Protein AF-A0A0S8ADX5-F1 (afdb_monomer_lite)

Sequence (125 aa):
MKTYSQLIEECLDTVEEVFPWDLEEELQSDNKPLLLDIREPEEFNAMRLKDSMNVPRGVLEQSCEWDFEETIPDLVQARDKPIVVICRSGNRSVLAAYNNNQEIDIDDADEYFASKVKPEQMRPK

Foldseek 3Di:
DDDLVRVLVVLVVPFDDDDPVNLVVLCPDPQRAAEEEQDDPVVVVVDDDPNHDYDHPVCLVVCLDPPHPNPDPCNVPCPVGHHDYDYDPPSSSSVVRRDPPDPDPPVCCCVVPDPCQDPVNDDDD

pLDDT: mean 83.63, std 16.15, range [43.06, 98.19]

Radius of gyration: 17.13 Å; chains: 1; bounding box: 39×43×38 Å

Secondary structure (DSSP, 8-state):
---HHHHHHHHHTTS----HHHHHHHTTSTTPPEEEE-S-HHHHHHS--TTPEE--GGGHHHHTSTTSTT--HHHHTGGGS-EEEE-SSSHHHHHHH----PPPPHHHHHHHHS----GGGSPP-

Structure (mmCIF, N/CA/C/O backbone):
data_AF-A0A0S8ADX5-F1
#
_entry.id   AF-A0A0S8ADX5-F1
#
loop_
_atom_site.group_PDB
_atom_site.id
_atom_site.type_symbol
_atom_site.label_atom_id
_atom_site.label_alt_id
_atom_site.label_comp_id
_atom_site.label_asym_id
_atom_site.label_entity_id
_atom_site.label_seq_id
_atom_site.pdbx_PDB_ins_code
_atom_site.Cartn_x
_atom_site.Cartn_y
_atom_site.Cartn_z
_atom_site.occupancy
_atom_site.B_iso_or_equiv
_atom_site.auth_seq_id
_atom_site.auth_comp_id
_atom_site.auth_asym_id
_atom_site.auth_atom_id
_atom_site.pdbx_PDB_model_num
ATOM 1 N N . MET A 1 1 ? 6.859 24.939 3.676 1.00 72.94 1 MET A N 1
ATOM 2 C CA . MET A 1 1 ? 7.022 23.540 3.231 1.00 72.94 1 MET A CA 1
ATOM 3 C C . MET A 1 1 ? 6.649 22.649 4.401 1.00 72.94 1 MET A C 1
ATOM 5 O O . MET A 1 1 ? 7.217 22.840 5.472 1.00 72.94 1 MET A O 1
ATOM 9 N N . LYS A 1 2 ? 5.649 21.778 4.233 1.00 78.19 2 LYS A N 1
ATOM 10 C CA . LYS A 1 2 ? 5.228 20.832 5.275 1.00 78.19 2 LYS A CA 1
ATOM 11 C C . LYS A 1 2 ? 6.299 19.756 5.456 1.00 78.19 2 LYS A C 1
ATOM 13 O O . LYS A 1 2 ? 7.022 19.438 4.511 1.00 78.19 2 LYS A O 1
ATOM 18 N N . THR A 1 3 ? 6.430 19.222 6.663 1.00 88.88 3 THR A N 1
ATOM 19 C CA . THR A 1 3 ? 7.285 18.056 6.907 1.00 88.88 3 THR A CA 1
ATOM 20 C C . THR A 1 3 ? 6.582 16.779 6.455 1.00 88.88 3 THR A C 1
ATOM 22 O O . THR A 1 3 ? 5.362 16.744 6.317 1.00 88.88 3 THR A O 1
ATOM 25 N N . TYR A 1 4 ? 7.347 15.703 6.261 1.00 83.88 4 TYR A N 1
ATOM 26 C CA . TYR A 1 4 ? 6.779 14.390 5.949 1.00 83.88 4 TYR A CA 1
ATOM 27 C C . TYR A 1 4 ? 5.734 13.955 6.987 1.00 83.88 4 TYR A C 1
ATOM 29 O O . TYR A 1 4 ? 4.652 13.526 6.615 1.00 83.88 4 TYR A O 1
ATOM 37 N N . SER A 1 5 ? 6.020 14.134 8.281 1.00 87.69 5 SER A N 1
ATOM 38 C CA . SER A 1 5 ? 5.082 13.780 9.352 1.00 87.69 5 SER A CA 1
ATOM 39 C C . SER A 1 5 ? 3.787 14.589 9.294 1.00 87.69 5 SER A C 1
ATOM 41 O O . SER A 1 5 ? 2.722 14.018 9.474 1.00 87.69 5 SER A O 1
ATOM 43 N N . GLN A 1 6 ? 3.871 15.885 8.977 1.00 86.19 6 GLN A N 1
ATOM 44 C CA . GLN A 1 6 ? 2.685 16.734 8.820 1.00 86.19 6 GLN A CA 1
ATOM 45 C C . GLN A 1 6 ? 1.813 16.286 7.642 1.00 86.19 6 GLN A C 1
ATOM 47 O O . GLN A 1 6 ? 0.596 16.322 7.746 1.00 86.19 6 GLN A O 1
ATOM 52 N N . LEU A 1 7 ? 2.421 15.825 6.541 1.00 85.44 7 LEU A N 1
ATOM 53 C CA . LEU A 1 7 ? 1.666 15.264 5.416 1.00 85.44 7 LEU A CA 1
ATOM 54 C C . LEU A 1 7 ? 0.934 13.977 5.810 1.00 85.44 7 LEU A C 1
ATOM 56 O O . LEU A 1 7 ? -0.207 13.793 5.407 1.00 85.44 7 LEU A O 1
ATOM 60 N N . ILE A 1 8 ? 1.562 13.103 6.607 1.00 87.25 8 ILE A N 1
ATOM 61 C CA . ILE A 1 8 ? 0.892 11.899 7.122 1.00 87.25 8 ILE A CA 1
ATOM 62 C C . ILE A 1 8 ? -0.294 12.281 8.005 1.00 87.25 8 ILE A C 1
ATOM 64 O O . ILE A 1 8 ? -1.388 11.782 7.774 1.00 87.25 8 ILE A O 1
ATOM 68 N N . GLU A 1 9 ? -0.081 13.168 8.981 1.00 88.06 9 GLU A N 1
ATOM 69 C CA . GLU A 1 9 ? -1.117 13.592 9.933 1.00 88.06 9 GLU A CA 1
ATOM 70 C C . GLU A 1 9 ? -2.363 14.142 9.230 1.00 88.06 9 GLU A C 1
ATOM 72 O O . GLU A 1 9 ? -3.473 13.813 9.626 1.00 88.06 9 GLU A O 1
ATOM 77 N N . GLU A 1 10 ? -2.193 14.902 8.147 1.00 85.88 10 GLU A N 1
ATOM 78 C CA . GLU A 1 10 ? -3.312 15.428 7.352 1.00 85.88 10 GLU A CA 1
ATOM 79 C C . GLU A 1 10 ? -4.104 14.344 6.608 1.00 85.88 10 GLU A C 1
ATOM 81 O O . GLU A 1 10 ? -5.291 14.519 6.345 1.00 85.88 10 GLU A O 1
ATOM 86 N N . CYS A 1 11 ? -3.460 13.229 6.264 1.00 86.25 11 CYS A N 1
ATOM 87 C CA . CYS A 1 11 ? -4.093 12.144 5.518 1.00 86.25 11 CYS A CA 1
ATOM 88 C C . CYS A 1 11 ? -4.829 11.154 6.432 1.00 86.25 11 CYS A C 1
ATOM 90 O O . CYS A 1 11 ? -5.770 10.503 5.974 1.00 86.25 11 CYS A O 1
ATOM 92 N N . LEU A 1 12 ? -4.419 11.028 7.702 1.00 85.69 12 LEU A N 1
ATOM 93 C CA . LEU A 1 12 ? -4.959 10.033 8.641 1.00 85.69 12 LEU A CA 1
ATOM 94 C C . LEU A 1 12 ? -6.479 10.142 8.812 1.00 85.69 12 LEU A C 1
ATOM 96 O O . LEU A 1 12 ? -7.153 9.122 8.858 1.00 85.69 12 LEU A O 1
ATOM 100 N N . ASP A 1 13 ? -7.035 11.356 8.812 1.00 83.56 13 ASP A N 1
ATOM 101 C CA . ASP A 1 13 ? -8.482 11.570 8.981 1.00 83.56 13 ASP A CA 1
ATOM 102 C C . ASP A 1 13 ? -9.321 11.130 7.762 1.00 83.56 13 ASP A C 1
ATOM 104 O O . ASP A 1 13 ? -10.550 11.097 7.824 1.00 83.56 13 ASP A O 1
ATOM 108 N N . THR A 1 14 ? -8.676 10.820 6.635 1.00 84.06 14 THR A N 1
ATOM 109 C CA . THR A 1 14 ? -9.344 10.513 5.356 1.00 84.06 14 THR A CA 1
ATOM 110 C C . THR A 1 14 ? -9.136 9.081 4.878 1.00 84.06 14 THR A C 1
ATOM 112 O O . THR A 1 14 ? -9.816 8.643 3.950 1.00 84.06 14 THR A O 1
ATOM 115 N N . VAL A 1 15 ? -8.196 8.359 5.486 1.00 87.88 15 VAL A N 1
ATOM 116 C CA . VAL A 1 15 ? -7.867 6.980 5.133 1.00 87.88 15 VAL A CA 1
ATOM 117 C C . VAL A 1 15 ? -8.456 6.062 6.193 1.00 87.88 15 VAL A C 1
ATOM 119 O O . VAL A 1 15 ? -8.239 6.257 7.384 1.00 87.88 15 VAL A O 1
ATOM 122 N N . GLU A 1 16 ? -9.191 5.043 5.760 1.00 90.38 16 GLU A N 1
ATOM 123 C CA . GLU A 1 16 ? -9.676 4.001 6.660 1.00 90.38 16 GLU A CA 1
ATOM 124 C C . GLU A 1 16 ? -8.512 3.089 7.075 1.00 90.38 16 GLU A C 1
ATOM 126 O O . GLU A 1 16 ? -7.861 2.460 6.236 1.00 90.38 16 GLU A O 1
ATOM 131 N N . GLU A 1 17 ? -8.225 3.042 8.376 1.00 91.06 17 GLU A N 1
ATOM 132 C CA . GLU A 1 17 ? -7.227 2.139 8.943 1.00 91.06 17 GLU A CA 1
ATOM 133 C C . GLU A 1 17 ? -7.880 0.827 9.380 1.00 91.06 17 GLU A C 1
ATOM 135 O O . GLU A 1 17 ? -8.840 0.823 10.150 1.00 91.06 17 GLU A O 1
ATOM 140 N N . VAL A 1 18 ? -7.310 -0.293 8.935 1.00 90.88 18 VAL A N 1
ATOM 141 C CA . VAL A 1 18 ? -7.725 -1.635 9.355 1.00 90.88 18 VAL A CA 1
ATOM 142 C C . VAL A 1 18 ? -6.716 -2.204 10.348 1.00 90.88 18 VAL A C 1
ATOM 144 O O . VAL A 1 18 ? -5.504 -2.215 10.101 1.00 90.88 18 VAL A O 1
ATOM 147 N N . PHE A 1 19 ? -7.201 -2.692 11.488 1.00 90.12 19 PHE A N 1
ATOM 148 C CA . PHE A 1 19 ? -6.342 -3.378 12.446 1.00 90.12 19 PHE A CA 1
ATOM 149 C C . PHE A 1 19 ? -6.113 -4.842 12.042 1.00 90.12 19 PHE A C 1
ATOM 151 O O . PHE A 1 19 ? -6.947 -5.442 11.367 1.00 90.12 19 PHE A O 1
ATOM 158 N N . PRO A 1 20 ? -5.011 -5.478 12.486 1.00 87.50 20 PRO A N 1
ATOM 159 C CA . PRO A 1 20 ? -4.702 -6.853 12.095 1.00 87.50 20 PRO A CA 1
ATOM 160 C C . PRO A 1 20 ? -5.781 -7.891 12.436 1.00 87.50 20 PRO A C 1
ATOM 162 O O . PRO A 1 20 ? -5.924 -8.860 11.699 1.00 87.50 20 PRO A O 1
ATOM 165 N N . TRP A 1 21 ? -6.511 -7.713 13.543 1.00 89.69 21 TRP A N 1
ATOM 166 C CA . TRP A 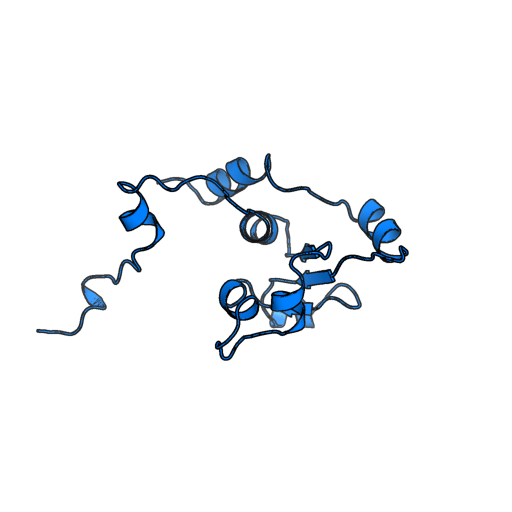1 21 ? -7.587 -8.629 13.943 1.00 89.69 21 TRP A CA 1
ATOM 167 C C . TRP A 1 21 ? -8.833 -8.469 13.064 1.00 89.69 21 TRP A C 1
ATOM 169 O O . TRP A 1 21 ? -9.428 -9.471 12.688 1.00 89.69 21 TRP A O 1
ATOM 179 N N . ASP A 1 22 ? -9.173 -7.241 12.665 1.00 91.06 22 ASP A N 1
ATOM 180 C CA . ASP A 1 22 ? -10.289 -6.976 11.748 1.00 91.06 22 ASP A CA 1
ATOM 181 C C . ASP A 1 22 ? -9.959 -7.515 10.344 1.00 91.06 22 ASP A C 1
ATOM 183 O O . ASP A 1 22 ? -10.767 -8.199 9.714 1.00 91.06 22 ASP A O 1
ATOM 187 N N . LEU A 1 23 ? -8.710 -7.327 9.898 1.00 92.69 23 LEU A N 1
ATOM 188 C CA . LEU A 1 23 ? -8.228 -7.864 8.625 1.00 92.69 23 LEU A CA 1
ATOM 189 C C . LEU A 1 23 ? -8.294 -9.399 8.571 1.00 92.69 23 LEU A C 1
ATOM 191 O O . LEU A 1 23 ? -8.575 -9.969 7.518 1.00 92.69 23 LEU A O 1
ATOM 195 N N . GLU A 1 24 ? -8.020 -10.088 9.683 1.00 92.56 24 GLU A N 1
ATOM 196 C CA . GLU A 1 24 ? -8.116 -11.551 9.743 1.00 92.56 24 GLU A CA 1
ATOM 197 C C . GLU A 1 24 ? -9.541 -12.035 9.441 1.00 92.56 24 GLU A C 1
ATOM 199 O O . GLU A 1 24 ? -9.706 -12.997 8.685 1.00 92.56 24 GLU A O 1
ATOM 204 N N . GLU A 1 25 ? -10.558 -11.347 9.966 1.00 91.12 25 GLU A N 1
ATOM 205 C CA . GLU A 1 25 ? -11.969 -11.645 9.704 1.00 91.12 25 GLU A CA 1
ATOM 206 C C . GLU A 1 25 ? -12.352 -11.339 8.247 1.00 91.12 25 GLU A C 1
ATOM 208 O O . GLU A 1 25 ? -12.953 -12.181 7.573 1.00 91.12 25 GLU A O 1
ATOM 213 N N . GLU A 1 26 ? -11.941 -10.181 7.719 1.00 92.25 26 GLU A N 1
ATOM 21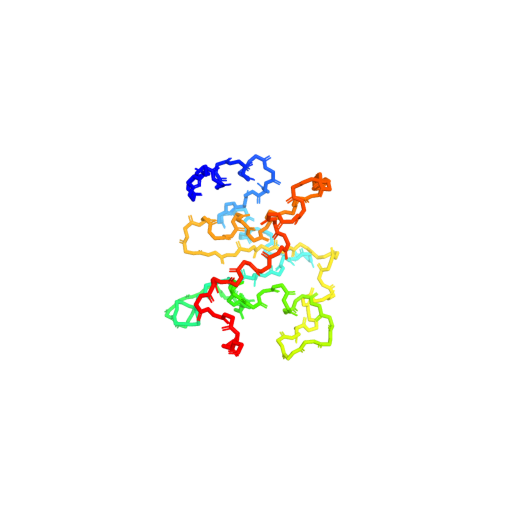4 C CA . GLU A 1 26 ? -12.199 -9.785 6.327 1.00 92.25 26 GLU A CA 1
ATOM 215 C C . GLU A 1 26 ? -11.621 -10.778 5.313 1.00 92.25 26 GLU A C 1
ATOM 217 O O . GLU A 1 26 ? -12.253 -11.084 4.295 1.00 92.25 26 GLU A O 1
ATOM 222 N N . LEU A 1 27 ? -10.441 -11.332 5.603 1.00 93.38 27 LEU A N 1
ATOM 223 C CA . LEU A 1 27 ? -9.775 -12.320 4.756 1.00 93.38 27 LEU A CA 1
ATOM 224 C C . LEU A 1 27 ? -10.521 -13.661 4.668 1.00 93.38 27 LEU A C 1
ATOM 226 O O . LEU A 1 27 ? -10.257 -14.430 3.740 1.00 93.38 27 LEU A O 1
ATOM 230 N N . GLN A 1 28 ? -11.451 -13.941 5.588 1.00 91.62 28 GLN A N 1
ATOM 231 C CA . GLN A 1 28 ? -12.331 -15.116 5.531 1.00 91.62 28 GLN A CA 1
ATOM 232 C C . GLN A 1 28 ? -13.635 -14.862 4.759 1.00 91.62 28 GLN A C 1
ATOM 234 O O . GLN A 1 28 ? -14.411 -15.796 4.555 1.00 91.62 28 GLN A O 1
ATOM 239 N N . SER A 1 29 ? -13.902 -13.623 4.340 1.00 90.25 29 SER A N 1
ATOM 240 C CA . SER A 1 29 ? -15.136 -13.266 3.641 1.00 90.25 29 SER A CA 1
ATOM 241 C C . SER A 1 29 ? -15.098 -13.615 2.145 1.00 90.25 29 SER A C 1
ATOM 243 O O . SER A 1 29 ? -14.036 -13.682 1.520 1.00 90.25 29 SER A O 1
ATOM 245 N N . ASP A 1 30 ? -16.279 -13.777 1.537 1.00 88.06 30 ASP A N 1
ATOM 246 C CA . ASP A 1 30 ? -16.412 -13.961 0.082 1.00 88.06 30 ASP A CA 1
ATOM 247 C C . ASP A 1 30 ? -15.899 -12.744 -0.712 1.00 88.06 30 ASP A C 1
ATOM 249 O O . ASP A 1 30 ? -15.494 -12.879 -1.867 1.00 88.06 30 ASP A O 1
ATOM 253 N N . ASN A 1 31 ? -15.881 -11.562 -0.085 1.00 88.25 31 ASN A N 1
ATOM 254 C CA . ASN A 1 31 ? -15.382 -10.312 -0.655 1.00 88.25 31 ASN A CA 1
ATOM 255 C C . ASN A 1 31 ? -14.047 -9.890 -0.020 1.00 88.25 31 ASN A C 1
ATOM 257 O O . ASN A 1 31 ? -13.857 -8.724 0.325 1.00 88.25 31 ASN A O 1
ATOM 261 N N . LYS A 1 32 ? -13.135 -10.851 0.176 1.00 92.06 32 LYS A N 1
ATOM 262 C CA . LYS A 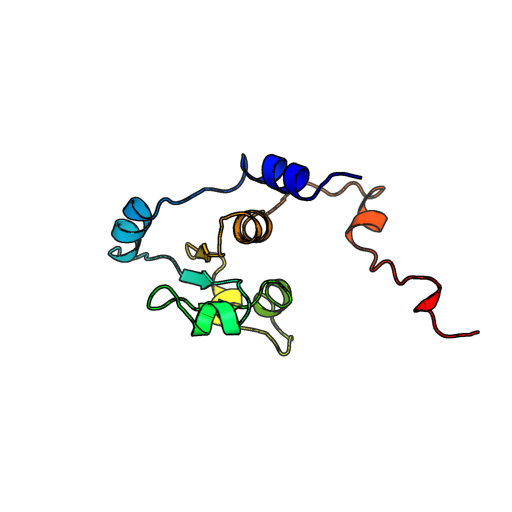1 32 ? -11.821 -10.588 0.774 1.00 92.06 32 LYS A CA 1
ATOM 263 C C . LYS A 1 32 ? -11.048 -9.487 0.024 1.00 92.06 32 LYS A C 1
ATOM 265 O O . LYS A 1 32 ? -11.067 -9.467 -1.214 1.00 92.06 32 LYS A O 1
ATOM 270 N N . PRO A 1 33 ? -10.315 -8.619 0.740 1.00 94.44 33 PRO A N 1
ATOM 271 C CA . PRO A 1 33 ? -9.545 -7.555 0.117 1.00 94.44 33 PRO A 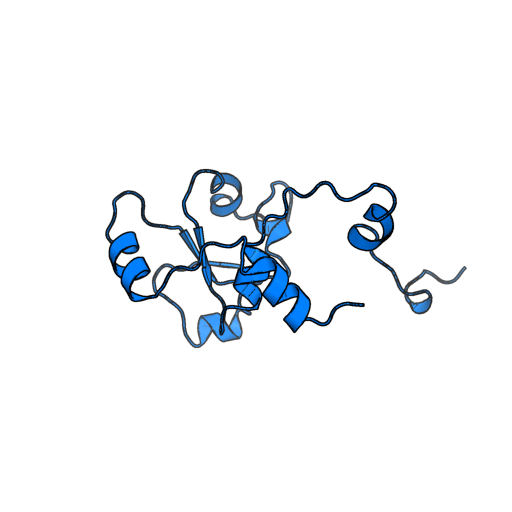CA 1
ATOM 272 C C . PRO A 1 33 ? -8.354 -8.076 -0.686 1.00 94.44 33 PRO A C 1
ATOM 274 O O . PRO A 1 33 ? -7.746 -9.103 -0.368 1.00 94.44 33 PRO A O 1
ATOM 277 N N . LEU A 1 34 ? -7.971 -7.315 -1.710 1.00 94.50 34 LEU A N 1
ATOM 278 C CA . LEU A 1 34 ? -6.656 -7.440 -2.325 1.00 94.50 34 LEU A CA 1
ATOM 279 C C . LEU A 1 34 ? -5.616 -6.871 -1.355 1.00 94.50 34 LEU A C 1
ATOM 281 O O . LEU A 1 34 ? -5.691 -5.711 -0.957 1.00 94.50 34 LEU A O 1
ATOM 285 N N . LEU A 1 35 ? -4.632 -7.688 -0.985 1.00 96.62 35 LEU A N 1
ATOM 286 C CA . LEU A 1 35 ? -3.530 -7.266 -0.127 1.00 96.62 35 LEU A CA 1
ATOM 287 C C . LEU A 1 35 ? -2.388 -6.716 -0.985 1.00 96.62 35 LEU A C 1
ATOM 289 O O . LEU A 1 35 ? -1.738 -7.475 -1.708 1.00 96.62 35 LEU A O 1
ATOM 293 N N . LEU A 1 36 ? -2.126 -5.416 -0.887 1.00 97.00 36 LEU A N 1
ATOM 294 C CA . LEU A 1 36 ? -1.121 -4.721 -1.686 1.00 97.00 36 LEU A CA 1
ATOM 295 C C . LEU A 1 36 ? 0.043 -4.252 -0.815 1.00 97.00 36 LEU A C 1
ATOM 297 O O . LEU A 1 36 ? -0.086 -3.307 -0.047 1.00 97.00 36 LEU A O 1
ATOM 301 N N . ASP A 1 37 ? 1.201 -4.888 -0.938 1.00 97.94 37 ASP A N 1
ATOM 302 C CA . ASP A 1 37 ? 2.411 -4.512 -0.213 1.00 97.94 37 ASP A CA 1
ATOM 303 C C . ASP A 1 37 ? 3.276 -3.567 -1.050 1.00 97.94 37 ASP A C 1
ATOM 305 O O . ASP A 1 37 ? 3.853 -3.964 -2.065 1.00 97.94 37 ASP A O 1
ATOM 309 N N . ILE A 1 38 ? 3.388 -2.316 -0.602 1.00 97.56 38 ILE A N 1
ATOM 310 C CA . ILE A 1 38 ? 4.071 -1.243 -1.340 1.00 97.56 38 ILE A CA 1
ATOM 311 C C . ILE A 1 38 ? 5.524 -1.024 -0.914 1.00 97.56 38 ILE A C 1
ATOM 313 O O . ILE A 1 38 ? 6.131 0.009 -1.221 1.00 97.56 38 ILE A O 1
ATOM 317 N N . ARG A 1 39 ? 6.074 -1.955 -0.132 1.00 97.94 39 ARG A N 1
ATOM 318 C CA . ARG A 1 39 ? 7.474 -1.918 0.289 1.00 97.94 39 ARG A CA 1
ATOM 319 C C . ARG A 1 39 ? 8.406 -2.308 -0.853 1.00 97.94 39 ARG A C 1
ATOM 321 O O . ARG A 1 39 ? 7.980 -2.855 -1.869 1.00 97.94 39 ARG A O 1
ATOM 328 N N . GLU A 1 40 ? 9.694 -2.057 -0.645 1.00 97.44 40 GLU A N 1
ATOM 329 C CA . GLU A 1 40 ? 10.723 -2.507 -1.578 1.00 97.44 40 GLU A CA 1
ATOM 330 C C . GLU A 1 40 ? 10.770 -4.046 -1.648 1.00 97.44 40 GLU A C 1
ATOM 332 O O . GLU A 1 40 ? 10.487 -4.713 -0.638 1.00 97.44 40 GLU A O 1
ATOM 337 N N . PRO A 1 41 ? 11.159 -4.632 -2.796 1.00 97.31 41 PRO A N 1
ATOM 338 C CA . PRO A 1 41 ? 11.171 -6.081 -2.984 1.00 97.31 41 PRO A CA 1
ATOM 339 C C . PRO A 1 41 ? 11.986 -6.833 -1.928 1.00 97.31 41 PRO A C 1
ATOM 341 O O . PRO A 1 41 ? 11.619 -7.935 -1.520 1.00 97.31 41 PRO A O 1
ATOM 344 N N . GLU A 1 42 ? 13.076 -6.252 -1.430 1.00 97.75 42 GLU A N 1
ATOM 345 C CA . GLU A 1 42 ? 13.901 -6.847 -0.378 1.00 97.75 42 GLU A CA 1
ATOM 346 C C . GLU A 1 42 ? 13.145 -6.944 0.955 1.00 97.75 42 GLU A C 1
ATOM 348 O O . GLU A 1 42 ? 13.219 -7.973 1.631 1.00 97.75 42 GLU A O 1
ATOM 353 N N . GLU A 1 43 ? 12.376 -5.910 1.323 1.00 97.69 43 GLU A N 1
ATOM 354 C CA . GLU A 1 43 ? 11.539 -5.918 2.531 1.00 97.69 43 GLU A CA 1
ATOM 355 C C . GLU A 1 43 ? 10.440 -6.989 2.427 1.00 97.69 43 GLU A C 1
ATOM 357 O O . GLU A 1 43 ? 10.147 -7.677 3.410 1.00 97.69 43 GLU A O 1
ATOM 362 N N . PHE A 1 44 ? 9.843 -7.134 1.240 1.00 97.94 44 PHE A N 1
ATOM 363 C CA . PHE A 1 44 ? 8.786 -8.104 0.950 1.00 97.94 44 PHE A CA 1
ATOM 364 C C . PHE A 1 44 ? 9.292 -9.552 0.906 1.00 97.94 44 PHE A C 1
ATOM 366 O O . PHE A 1 44 ? 8.614 -10.482 1.352 1.00 97.94 44 PHE A O 1
ATOM 373 N N . ASN A 1 45 ? 10.495 -9.763 0.371 1.00 97.31 45 ASN A N 1
ATOM 374 C CA . ASN A 1 45 ? 11.124 -11.079 0.301 1.00 97.31 45 ASN A CA 1
ATOM 375 C C . ASN A 1 45 ? 11.647 -11.553 1.658 1.00 97.31 45 ASN A C 1
ATOM 377 O O . ASN A 1 45 ? 11.666 -12.757 1.908 1.00 97.31 45 ASN A O 1
ATOM 381 N N . ALA A 1 46 ? 12.033 -10.631 2.544 1.00 97.56 46 ALA A N 1
ATOM 382 C CA . ALA A 1 46 ? 12.411 -10.966 3.913 1.00 97.56 46 ALA A CA 1
ATOM 383 C C . ALA A 1 46 ? 11.215 -11.484 4.729 1.00 97.56 46 ALA A C 1
ATOM 385 O O . ALA A 1 46 ? 11.343 -12.464 5.462 1.00 97.56 46 ALA A O 1
ATOM 386 N N . MET A 1 47 ? 10.056 -10.828 4.608 1.00 95.88 47 MET A N 1
ATOM 387 C CA . MET A 1 47 ? 8.802 -11.249 5.235 1.00 95.88 47 MET A CA 1
ATOM 388 C C . MET A 1 47 ? 7.605 -10.532 4.611 1.00 95.88 47 MET A C 1
ATOM 390 O O . MET A 1 47 ? 7.684 -9.350 4.270 1.00 95.88 47 MET A O 1
ATOM 394 N N . ARG A 1 48 ? 6.465 -11.220 4.534 1.00 96.31 48 ARG A N 1
ATOM 395 C CA . ARG A 1 48 ? 5.219 -10.681 3.979 1.00 96.31 48 ARG A CA 1
ATOM 396 C C . ARG A 1 48 ? 3.996 -11.395 4.529 1.00 96.31 48 ARG A C 1
ATOM 398 O O . ARG A 1 48 ? 4.104 -12.518 5.024 1.00 96.31 48 ARG A O 1
ATOM 405 N N . LEU A 1 49 ? 2.842 -10.752 4.384 1.00 94.50 49 LEU A N 1
ATOM 406 C CA . LEU A 1 49 ? 1.564 -11.433 4.528 1.00 94.50 49 LEU A CA 1
ATOM 407 C C . LEU A 1 49 ? 1.397 -12.456 3.403 1.00 94.50 49 LEU A C 1
ATOM 409 O O . LEU A 1 49 ? 1.892 -12.288 2.287 1.00 94.50 49 LEU A O 1
ATOM 413 N N . LYS A 1 50 ? 0.744 -13.569 3.724 1.00 93.94 50 LYS A N 1
ATOM 414 C CA . LYS A 1 50 ? 0.440 -14.590 2.729 1.00 93.94 50 LYS A CA 1
ATOM 415 C C . LYS A 1 50 ? -0.551 -14.009 1.715 1.00 93.94 50 LYS A C 1
ATOM 417 O O . LYS A 1 50 ? -1.427 -13.242 2.092 1.00 93.94 50 LYS A O 1
ATOM 422 N N . ASP A 1 51 ? -0.393 -14.387 0.450 1.00 94.00 51 ASP A N 1
ATOM 423 C CA . ASP A 1 51 ? -1.269 -13.985 -0.657 1.00 94.00 51 ASP A CA 1
ATOM 424 C C . ASP A 1 51 ? -1.275 -12.470 -0.960 1.00 94.00 51 ASP A C 1
ATOM 426 O O . ASP A 1 51 ? -2.078 -12.018 -1.774 1.00 94.00 51 ASP A O 1
ATOM 430 N N . SER A 1 52 ? -0.352 -11.689 -0.374 1.00 96.81 52 SER A N 1
ATOM 431 C CA . SER A 1 52 ? -0.153 -10.291 -0.761 1.00 96.81 52 SER A CA 1
ATOM 432 C C . SER A 1 52 ? 0.671 -10.148 -2.037 1.00 96.81 52 SER A C 1
ATOM 434 O O . SER A 1 52 ? 1.567 -10.944 -2.331 1.00 96.81 52 SER A O 1
ATOM 436 N N . MET A 1 53 ? 0.351 -9.108 -2.802 1.00 97.12 53 MET A N 1
ATOM 437 C CA . MET A 1 53 ? 1.032 -8.710 -4.028 1.00 97.12 53 MET A CA 1
ATOM 438 C C . MET A 1 53 ? 2.027 -7.597 -3.711 1.00 97.12 53 MET A C 1
ATOM 440 O O . MET A 1 53 ? 1.663 -6.638 -3.038 1.00 97.12 53 MET A O 1
ATOM 444 N N . ASN A 1 54 ? 3.267 -7.697 -4.193 1.00 98.19 54 ASN A N 1
ATOM 445 C CA . ASN A 1 54 ? 4.241 -6.620 -4.027 1.00 98.19 54 ASN A CA 1
ATOM 446 C C . ASN A 1 54 ? 4.236 -5.684 -5.229 1.00 98.19 54 ASN A C 1
ATOM 448 O O . ASN A 1 54 ? 4.515 -6.124 -6.341 1.00 98.19 54 ASN A O 1
ATOM 452 N N . VAL A 1 55 ? 3.971 -4.404 -4.976 1.00 97.56 55 VAL A N 1
ATOM 453 C CA . VAL A 1 55 ? 4.073 -3.325 -5.963 1.00 97.56 55 VAL A CA 1
ATOM 454 C C . VAL A 1 55 ? 4.722 -2.129 -5.279 1.00 97.56 55 VAL A C 1
ATOM 456 O O . VAL A 1 55 ? 4.026 -1.383 -4.589 1.00 97.56 55 VAL A O 1
ATOM 459 N N . PRO A 1 56 ? 6.049 -1.953 -5.401 1.00 97.06 56 PRO A N 1
ATOM 460 C CA . PRO A 1 56 ? 6.761 -0.884 -4.713 1.00 97.06 56 PRO A CA 1
ATOM 461 C C . PRO A 1 56 ? 6.129 0.481 -4.983 1.00 97.06 56 PRO A C 1
ATOM 463 O O . PRO A 1 56 ? 5.746 0.786 -6.113 1.00 97.06 56 PRO A O 1
ATOM 466 N N . ARG A 1 57 ? 6.056 1.334 -3.954 1.00 93.56 57 ARG A N 1
ATOM 467 C CA . ARG A 1 57 ? 5.403 2.652 -4.051 1.00 93.56 57 ARG A CA 1
ATOM 468 C C . ARG A 1 57 ? 5.871 3.476 -5.255 1.00 93.56 57 ARG A C 1
ATOM 470 O O . ARG A 1 57 ? 5.061 4.186 -5.824 1.00 93.56 57 ARG A O 1
ATOM 477 N N . GLY A 1 58 ? 7.144 3.384 -5.646 1.00 92.06 58 GLY A N 1
ATOM 478 C CA . GLY A 1 58 ? 7.695 4.159 -6.763 1.00 92.06 58 GLY A CA 1
ATOM 479 C C . GLY A 1 58 ? 7.118 3.835 -8.148 1.00 92.06 58 GLY A C 1
ATOM 480 O O . GLY A 1 58 ? 7.294 4.642 -9.054 1.00 92.06 58 GLY A O 1
ATOM 481 N N . VAL A 1 59 ? 6.452 2.687 -8.313 1.00 94.06 59 VAL A N 1
ATOM 482 C CA . VAL A 1 59 ? 5.827 2.247 -9.578 1.00 94.06 59 VAL A CA 1
ATOM 483 C C . VAL A 1 59 ? 4.319 2.015 -9.444 1.00 94.06 59 VAL A C 1
ATOM 485 O O . VAL A 1 59 ? 3.671 1.542 -10.379 1.00 94.06 59 VAL A O 1
ATOM 488 N N . LEU A 1 60 ? 3.746 2.320 -8.277 1.00 93.38 60 LEU A N 1
ATOM 489 C CA . LEU A 1 60 ? 2.369 1.972 -7.944 1.00 93.38 60 LEU A CA 1
ATOM 490 C C . LEU A 1 60 ? 1.365 2.630 -8.896 1.00 93.38 60 LEU A C 1
ATOM 492 O O . LEU A 1 60 ? 0.468 1.959 -9.393 1.00 93.38 60 LEU A O 1
ATOM 496 N N . GLU A 1 61 ? 1.531 3.919 -9.183 1.00 90.62 61 GLU A N 1
ATOM 497 C CA . GLU A 1 61 ? 0.614 4.678 -10.034 1.00 90.62 61 GLU A CA 1
ATOM 498 C C . GLU A 1 61 ? 0.581 4.122 -11.465 1.00 90.62 61 GLU A C 1
ATOM 500 O O . GLU A 1 61 ? -0.493 3.953 -12.034 1.00 90.62 61 GLU A O 1
ATOM 505 N N . GLN A 1 62 ? 1.746 3.767 -12.016 1.00 92.25 62 GLN A N 1
ATOM 506 C CA . GLN A 1 62 ? 1.876 3.165 -13.350 1.00 92.25 62 GLN A CA 1
ATOM 507 C C . GLN A 1 62 ? 1.290 1.751 -13.391 1.00 92.25 62 GLN A C 1
ATOM 509 O O . GLN A 1 62 ? 0.653 1.361 -14.366 1.00 92.25 62 GLN A O 1
ATOM 514 N N . SER A 1 63 ? 1.442 0.998 -12.299 1.00 94.19 63 SER A N 1
ATOM 515 C CA . SER A 1 63 ? 0.902 -0.359 -12.181 1.00 94.19 63 SER A CA 1
ATOM 516 C C . SER A 1 63 ? -0.631 -0.403 -12.192 1.00 94.19 63 SER A C 1
ATOM 518 O O . SER A 1 63 ? -1.212 -1.441 -12.516 1.00 94.19 63 SER A O 1
ATOM 520 N N . CYS A 1 64 ? -1.286 0.711 -11.850 1.00 91.88 64 CYS A N 1
ATOM 521 C CA . CYS A 1 64 ? -2.741 0.860 -11.795 1.00 91.88 64 CYS A CA 1
ATOM 522 C C . CYS A 1 64 ? -3.373 1.397 -13.093 1.00 91.88 64 CYS A C 1
ATOM 524 O O . CYS A 1 64 ? -4.592 1.560 -13.129 1.00 91.88 64 CYS A O 1
ATOM 526 N N . GLU A 1 65 ? -2.593 1.652 -14.146 1.00 91.38 65 GLU A N 1
ATOM 527 C CA . GLU A 1 65 ? -3.071 2.189 -15.429 1.00 91.38 65 GLU A CA 1
ATOM 528 C C . GLU A 1 65 ? -2.685 1.269 -16.598 1.00 91.38 65 GLU A C 1
ATOM 530 O O . GLU A 1 65 ? -1.732 0.491 -16.502 1.00 91.38 65 GLU A O 1
ATOM 535 N N . TRP A 1 66 ? -3.435 1.325 -17.702 1.00 91.81 66 TRP A N 1
ATOM 536 C CA . TRP A 1 66 ? -3.079 0.625 -18.938 1.00 91.81 66 TRP A CA 1
ATOM 537 C C . TRP A 1 66 ? -1.922 1.321 -19.673 1.00 91.81 66 TRP A C 1
ATOM 539 O O . TRP A 1 66 ? -1.625 2.489 -19.447 1.00 91.81 66 TRP A O 1
ATOM 549 N N . ASP A 1 67 ? -1.286 0.594 -20.595 1.00 93.94 67 ASP A N 1
ATOM 550 C CA . ASP A 1 67 ? -0.236 1.102 -21.492 1.00 93.94 67 ASP A CA 1
ATOM 551 C C . ASP A 1 67 ? 1.107 1.495 -20.824 1.00 93.94 67 ASP A C 1
ATOM 553 O O . ASP A 1 67 ? 1.924 2.179 -21.445 1.00 93.94 67 ASP A O 1
ATOM 557 N N . PHE A 1 68 ? 1.388 1.003 -19.609 1.00 93.06 68 PHE A N 1
ATOM 558 C CA . PHE A 1 68 ? 2.699 1.093 -18.945 1.00 93.06 68 PHE A CA 1
ATOM 559 C C . PHE A 1 68 ? 3.421 -0.267 -18.920 1.00 93.06 68 PHE A C 1
ATOM 561 O O . PHE A 1 68 ? 2.800 -1.324 -19.035 1.00 93.06 68 PHE A O 1
ATOM 568 N N . GLU A 1 69 ? 4.751 -0.262 -18.773 1.00 95.31 69 GLU A N 1
ATOM 569 C CA . GLU A 1 69 ? 5.533 -1.506 -18.632 1.00 95.31 69 GLU A CA 1
ATOM 570 C C . GLU A 1 69 ? 5.200 -2.211 -17.307 1.00 95.31 69 GLU A C 1
ATOM 572 O O . GLU A 1 69 ? 5.149 -3.438 -17.227 1.00 95.31 69 GLU A O 1
ATOM 577 N N . GLU A 1 70 ? 4.898 -1.415 -16.288 1.00 95.50 70 GLU A N 1
ATOM 578 C CA . GLU A 1 70 ? 4.579 -1.825 -14.930 1.00 95.50 70 GLU A CA 1
ATOM 579 C C . GLU A 1 70 ? 3.106 -2.217 -14.751 1.00 95.50 70 GLU A C 1
ATOM 581 O O . GLU A 1 70 ? 2.733 -2.638 -13.660 1.00 95.50 70 GLU A O 1
ATOM 586 N N . THR A 1 71 ? 2.262 -2.095 -15.786 1.00 94.75 71 THR A N 1
ATOM 587 C CA . THR A 1 71 ? 0.819 -2.367 -15.708 1.00 94.75 71 THR A CA 1
ATOM 588 C C . THR A 1 71 ? 0.529 -3.743 -15.101 1.00 94.75 71 THR A C 1
ATOM 590 O O . THR A 1 71 ? 0.946 -4.782 -15.619 1.00 94.75 71 THR A O 1
ATOM 593 N N . ILE A 1 72 ? -0.293 -3.762 -14.048 1.00 95.50 72 ILE A N 1
ATOM 594 C CA . ILE A 1 72 ? -0.794 -4.987 -13.424 1.00 95.50 72 ILE A CA 1
ATOM 595 C C . ILE A 1 72 ? -2.306 -5.062 -13.654 1.00 95.50 72 ILE A C 1
ATOM 597 O O . ILE A 1 72 ? -3.059 -4.343 -12.994 1.00 95.50 72 ILE A O 1
ATOM 601 N N . PRO A 1 73 ? -2.793 -5.961 -14.534 1.00 94.50 73 PRO A N 1
ATOM 602 C CA . PRO A 1 73 ? -4.212 -6.047 -14.886 1.00 94.50 73 PRO A CA 1
ATOM 603 C C . PRO A 1 73 ? -5.156 -6.170 -13.689 1.00 94.50 73 PRO A C 1
ATOM 605 O O . PRO A 1 73 ? -6.268 -5.644 -13.731 1.00 94.50 73 PRO A O 1
ATOM 608 N N . ASP A 1 74 ? -4.724 -6.857 -12.631 1.00 92.75 74 ASP A N 1
ATOM 609 C CA . ASP A 1 74 ? -5.512 -7.016 -11.410 1.00 92.75 74 ASP A CA 1
ATOM 610 C C . ASP A 1 74 ? -5.726 -5.689 -10.679 1.00 92.75 74 ASP A C 1
ATOM 612 O O . ASP A 1 74 ? -6.817 -5.488 -10.152 1.00 92.75 74 ASP A O 1
ATOM 616 N N . LEU A 1 75 ? -4.734 -4.787 -10.685 1.00 92.81 75 LEU A N 1
ATOM 617 C CA . LEU A 1 75 ? -4.826 -3.460 -10.073 1.00 92.81 75 LEU A CA 1
ATOM 618 C C . LEU A 1 75 ? -5.651 -2.497 -10.922 1.00 92.81 75 LEU A C 1
ATOM 620 O O . LEU A 1 75 ? -6.518 -1.816 -10.380 1.00 92.81 75 LEU A O 1
ATOM 624 N N . VAL A 1 76 ? -5.468 -2.499 -12.247 1.00 91.81 76 VAL A N 1
ATOM 625 C CA . VAL A 1 76 ? -6.282 -1.658 -13.145 1.00 91.81 76 VAL A CA 1
ATOM 626 C C . VAL A 1 76 ? -7.778 -1.992 -13.018 1.00 91.81 76 VAL A C 1
ATOM 628 O O . VAL A 1 76 ? -8.642 -1.119 -13.079 1.00 91.81 76 VAL A O 1
ATOM 631 N N . GLN A 1 77 ? -8.100 -3.268 -12.786 1.00 90.25 77 GLN A N 1
ATOM 632 C CA . GLN A 1 77 ? -9.470 -3.762 -12.607 1.00 90.25 77 GLN A CA 1
ATOM 633 C C . GLN A 1 77 ? -9.940 -3.779 -11.139 1.00 90.25 77 GLN A C 1
ATOM 635 O O . GLN A 1 77 ? -11.041 -4.257 -10.859 1.00 90.25 77 GLN A O 1
ATOM 640 N N . ALA A 1 78 ? -9.140 -3.296 -10.183 1.00 88.00 78 ALA A N 1
ATOM 641 C CA . ALA A 1 78 ? -9.467 -3.354 -8.754 1.00 88.00 78 ALA A CA 1
ATOM 642 C C . ALA A 1 78 ? -10.329 -2.183 -8.255 1.00 88.00 78 ALA A C 1
ATOM 644 O O . ALA A 1 78 ? -10.574 -2.096 -7.057 1.00 88.00 78 ALA A O 1
ATOM 645 N N . ARG A 1 79 ? -10.820 -1.306 -9.142 1.00 78.88 79 ARG A N 1
ATOM 646 C CA . ARG A 1 79 ? -11.567 -0.088 -8.772 1.00 78.88 79 ARG A CA 1
ATOM 647 C C . ARG A 1 79 ? -12.775 -0.342 -7.859 1.00 78.88 79 ARG A C 1
ATOM 649 O O . ARG A 1 79 ? -13.060 0.492 -7.009 1.00 78.88 79 ARG A O 1
ATOM 656 N N . ASP A 1 80 ? -13.437 -1.488 -8.018 1.00 82.50 80 ASP A N 1
ATOM 657 C CA . ASP A 1 80 ? -14.610 -1.885 -7.226 1.00 82.50 80 ASP A CA 1
ATOM 658 C C . ASP A 1 80 ? -14.293 -2.970 -6.176 1.00 82.50 80 ASP A C 1
ATOM 660 O O . ASP A 1 80 ? -15.202 -3.589 -5.622 1.00 82.50 80 ASP A O 1
ATOM 664 N N . LYS A 1 81 ? -13.008 -3.250 -5.917 1.00 86.69 81 LYS A N 1
ATOM 665 C CA . LYS A 1 81 ? -12.571 -4.245 -4.930 1.00 86.69 81 LYS A CA 1
ATOM 666 C C . LYS A 1 81 ? -12.062 -3.548 -3.669 1.00 86.69 81 LYS A C 1
ATOM 668 O O . LYS A 1 81 ? -11.386 -2.527 -3.782 1.00 86.69 81 LYS A O 1
ATOM 673 N N . PRO A 1 82 ? -12.302 -4.113 -2.475 1.00 91.25 82 PRO A N 1
ATOM 674 C CA . PRO A 1 82 ? -11.598 -3.656 -1.288 1.00 91.25 82 PRO A CA 1
ATOM 675 C C . PRO A 1 82 ? -10.096 -3.935 -1.450 1.00 91.25 82 PRO A C 1
ATOM 677 O O . PRO A 1 82 ? -9.695 -5.026 -1.868 1.00 91.25 82 PRO A O 1
ATOM 680 N N . ILE A 1 83 ? -9.259 -2.941 -1.153 1.00 93.25 83 ILE A N 1
ATOM 681 C CA . ILE A 1 83 ? -7.797 -3.040 -1.221 1.00 93.25 83 ILE A CA 1
ATOM 682 C C . ILE A 1 83 ? -7.233 -2.607 0.124 1.00 93.25 83 ILE A C 1
ATOM 684 O O . ILE A 1 83 ? -7.513 -1.508 0.593 1.00 93.25 83 ILE A O 1
ATOM 688 N N . VAL A 1 84 ? -6.383 -3.447 0.706 1.00 95.44 84 VAL A N 1
ATOM 689 C CA . VAL A 1 84 ? -5.637 -3.119 1.920 1.00 95.44 84 VAL A CA 1
ATOM 690 C C . VAL A 1 84 ? -4.185 -2.882 1.538 1.00 95.44 84 VAL A C 1
ATOM 692 O O . VAL A 1 84 ? -3.488 -3.794 1.083 1.00 95.44 84 VAL A O 1
ATOM 695 N N . VAL A 1 85 ? -3.729 -1.641 1.713 1.00 95.56 85 VAL A N 1
ATOM 696 C CA . VAL A 1 85 ? -2.360 -1.226 1.388 1.00 95.56 85 VAL A CA 1
ATOM 697 C C . VAL A 1 85 ? -1.459 -1.407 2.604 1.00 95.56 85 VAL A C 1
ATOM 699 O O . VAL A 1 85 ? -1.703 -0.863 3.678 1.00 95.56 85 VAL A O 1
ATOM 702 N N . ILE A 1 86 ? -0.373 -2.149 2.431 1.00 96.50 86 ILE A N 1
ATOM 703 C CA . ILE A 1 86 ? 0.533 -2.573 3.491 1.00 96.50 86 ILE A CA 1
ATOM 704 C C . ILE A 1 86 ? 1.888 -1.908 3.283 1.00 96.50 86 ILE A C 1
ATOM 706 O O . ILE A 1 86 ? 2.475 -1.941 2.202 1.00 96.50 86 ILE A O 1
ATOM 710 N N . CYS A 1 87 ? 2.432 -1.342 4.356 1.00 94.31 87 CYS A N 1
ATOM 711 C CA . CYS A 1 87 ? 3.840 -0.980 4.420 1.00 94.31 87 CYS A CA 1
ATOM 712 C C . CYS A 1 87 ? 4.448 -1.415 5.760 1.00 94.31 87 CYS A C 1
ATOM 714 O O . CYS A 1 87 ? 3.845 -2.173 6.511 1.00 94.31 87 CYS A O 1
ATOM 716 N N . ARG A 1 88 ? 5.661 -0.950 6.081 1.00 92.88 88 ARG A N 1
ATOM 717 C CA . ARG A 1 88 ? 6.343 -1.357 7.321 1.00 92.88 88 ARG A CA 1
ATOM 718 C C . ARG A 1 88 ? 5.699 -0.789 8.594 1.00 92.88 88 ARG A C 1
ATOM 720 O O . ARG A 1 88 ? 5.755 -1.438 9.629 1.00 92.88 88 ARG A O 1
ATOM 727 N N . SER A 1 89 ? 5.182 0.438 8.550 1.00 89.25 89 SER A N 1
ATOM 728 C CA . SER A 1 89 ? 4.799 1.190 9.759 1.00 89.25 89 SER A CA 1
ATOM 729 C C . SER A 1 89 ? 3.588 2.110 9.568 1.00 89.25 89 SER A C 1
ATOM 731 O O . SER A 1 89 ? 3.486 3.108 10.267 1.00 89.25 89 SER A O 1
ATOM 733 N N . GLY A 1 90 ? 2.742 1.864 8.567 1.00 87.69 90 GLY A N 1
ATOM 734 C CA . GLY A 1 90 ? 1.574 2.702 8.248 1.00 87.69 90 GLY A CA 1
ATOM 735 C C . GLY A 1 90 ? 1.865 3.949 7.396 1.00 87.69 90 GLY A C 1
ATOM 736 O O . GLY A 1 90 ? 1.129 4.238 6.465 1.00 87.69 90 GLY A O 1
ATOM 737 N N . ASN A 1 91 ? 2.983 4.651 7.607 1.00 89.56 91 ASN A N 1
ATOM 738 C CA . ASN A 1 91 ? 3.197 5.963 6.963 1.00 89.56 91 ASN A CA 1
ATOM 739 C C . ASN A 1 91 ? 3.155 5.943 5.420 1.00 89.56 91 ASN A C 1
ATOM 741 O O . ASN A 1 91 ? 2.543 6.808 4.803 1.00 89.56 91 ASN A O 1
ATOM 745 N N . ARG A 1 92 ? 3.811 4.969 4.770 1.00 91.31 92 ARG A N 1
ATOM 746 C CA . ARG A 1 92 ? 3.809 4.892 3.293 1.00 91.31 92 ARG A CA 1
ATOM 747 C C . ARG A 1 92 ? 2.430 4.503 2.759 1.00 91.31 92 ARG A C 1
ATOM 749 O O . ARG A 1 92 ? 2.028 5.005 1.716 1.00 91.31 92 ARG A O 1
ATOM 756 N N . SER A 1 93 ? 1.738 3.600 3.456 1.00 92.56 93 SER A N 1
ATOM 757 C CA . SER A 1 93 ? 0.432 3.090 3.034 1.00 92.56 93 SER A CA 1
ATOM 758 C C . SER A 1 93 ? -0.653 4.146 3.182 1.00 92.56 93 SER A C 1
ATOM 760 O O . SER A 1 93 ? -1.473 4.251 2.283 1.0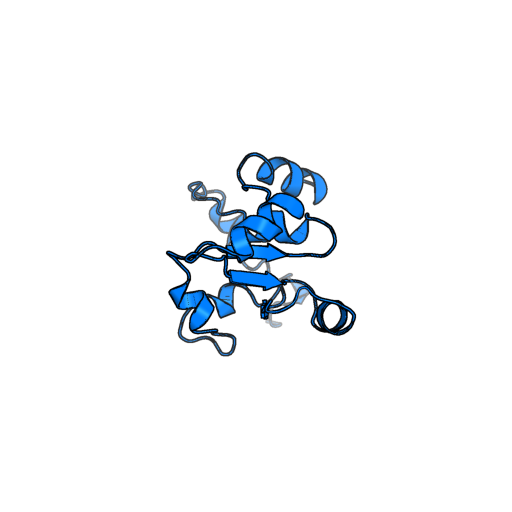0 92.56 93 SER A O 1
ATOM 762 N N . VAL A 1 94 ? -0.594 4.991 4.218 1.00 92.19 94 VAL A N 1
ATOM 763 C CA . VAL A 1 94 ? -1.494 6.147 4.365 1.00 92.19 94 VAL A CA 1
ATOM 764 C C . VAL A 1 94 ? -1.410 7.049 3.135 1.00 92.19 94 VAL A C 1
ATOM 766 O O . VAL A 1 94 ? -2.423 7.298 2.501 1.00 92.19 94 VAL A O 1
ATOM 769 N N . LEU A 1 95 ? -0.209 7.457 2.711 1.00 89.12 95 LEU A N 1
ATOM 770 C CA . LEU A 1 95 ? -0.057 8.303 1.515 1.00 89.12 95 LEU A CA 1
ATOM 771 C C . LEU A 1 95 ? -0.469 7.614 0.211 1.00 89.12 95 LEU A C 1
ATOM 773 O O . LEU A 1 95 ? -0.806 8.291 -0.755 1.00 89.12 95 LEU A O 1
ATOM 777 N N . ALA A 1 96 ? -0.363 6.288 0.143 1.00 89.75 96 ALA A N 1
ATOM 778 C CA . ALA A 1 96 ? -0.746 5.527 -1.040 1.00 89.75 96 ALA A CA 1
ATOM 779 C C . ALA A 1 96 ? -2.257 5.306 -1.136 1.00 89.75 96 ALA A C 1
ATOM 781 O O . ALA A 1 96 ? -2.802 5.348 -2.233 1.00 89.75 96 ALA A O 1
ATOM 782 N N . ALA A 1 97 ? -2.916 5.100 0.003 1.00 89.31 97 ALA A N 1
ATOM 783 C CA . ALA A 1 97 ? -4.365 4.995 0.111 1.00 89.31 97 ALA A CA 1
ATOM 784 C C . ALA A 1 97 ? -5.052 6.367 0.086 1.00 89.31 97 ALA A C 1
ATOM 786 O O . ALA A 1 97 ? -6.243 6.452 -0.203 1.00 89.31 97 ALA A O 1
ATOM 787 N N . TYR A 1 98 ? -4.306 7.438 0.366 1.00 85.31 98 TYR A N 1
ATOM 788 C CA . TYR A 1 98 ? -4.799 8.802 0.304 1.00 85.31 98 TYR A CA 1
ATOM 789 C C . TYR A 1 98 ? -5.232 9.159 -1.116 1.00 85.31 98 TYR A C 1
ATOM 791 O O . TYR A 1 98 ? -4.422 9.478 -1.988 1.00 85.31 98 TYR A O 1
ATOM 799 N N . ASN A 1 99 ? -6.542 9.115 -1.336 1.00 65.44 99 ASN A N 1
ATOM 800 C CA . ASN A 1 99 ? -7.166 9.586 -2.553 1.00 65.44 99 ASN A CA 1
ATOM 801 C C . ASN A 1 99 ? -7.742 10.972 -2.291 1.00 65.44 99 ASN A C 1
ATOM 803 O O . ASN A 1 99 ? -8.874 11.131 -1.827 1.00 65.44 99 ASN A O 1
ATOM 807 N N . ASN A 1 100 ? -6.933 11.984 -2.573 1.00 47.97 100 ASN A N 1
ATOM 808 C CA . ASN A 1 100 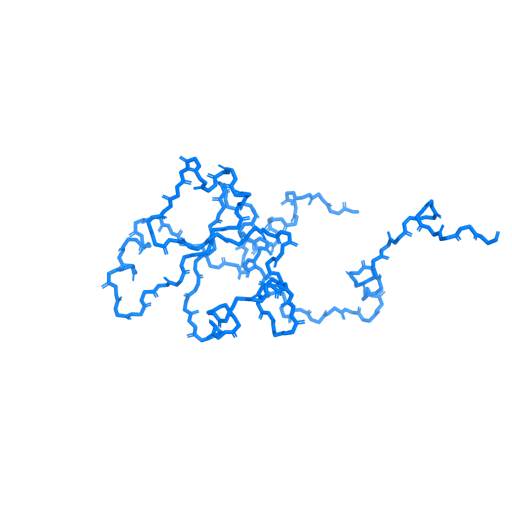? -7.371 13.354 -2.452 1.00 47.97 100 ASN A CA 1
ATOM 809 C C . ASN A 1 100 ? -8.216 13.715 -3.672 1.00 47.97 100 ASN A C 1
ATOM 811 O O . ASN A 1 100 ? -7.728 14.292 -4.637 1.00 47.97 100 ASN A O 1
ATOM 815 N N . ASN A 1 101 ? -9.518 13.443 -3.603 1.00 47.12 101 ASN A N 1
ATOM 816 C CA . ASN A 1 101 ? -10.503 14.023 -4.519 1.00 47.12 101 ASN A CA 1
ATOM 817 C C . ASN A 1 101 ? -10.691 15.541 -4.256 1.00 47.12 101 ASN A C 1
ATOM 819 O O . ASN A 1 101 ? -11.777 16.087 -4.438 1.00 47.12 101 ASN A O 1
ATOM 823 N N . GLN A 1 102 ? -9.651 16.205 -3.742 1.00 44.84 102 GLN A N 1
ATOM 824 C CA . GLN A 1 102 ? -9.584 17.641 -3.535 1.00 44.84 102 GLN A CA 1
ATOM 825 C C . GLN A 1 102 ? -9.236 18.256 -4.886 1.00 44.84 102 GLN A C 1
ATOM 827 O O . GLN A 1 102 ? -8.227 17.895 -5.493 1.00 44.84 102 GLN A O 1
ATOM 832 N N . GLU A 1 103 ? -10.081 19.168 -5.363 1.00 45.12 103 GLU A N 1
ATOM 833 C CA . GLU A 1 103 ? -9.721 20.048 -6.470 1.00 45.12 103 GLU A CA 1
ATOM 834 C C . GLU A 1 103 ? -8.391 20.723 -6.127 1.00 45.12 103 GLU A C 1
ATOM 836 O O . GLU A 1 103 ? -8.273 21.424 -5.122 1.00 45.12 103 GLU A O 1
ATOM 841 N N . ILE A 1 104 ? -7.369 20.460 -6.938 1.00 50.47 104 ILE A N 1
ATOM 842 C CA . ILE A 1 104 ? -6.125 21.217 -6.873 1.00 50.47 104 ILE A CA 1
ATOM 843 C C . ILE A 1 104 ? -6.437 22.550 -7.537 1.00 50.47 104 ILE A C 1
ATOM 845 O O . ILE A 1 104 ? -6.852 22.573 -8.700 1.00 50.47 104 ILE A O 1
ATOM 849 N N . ASP A 1 105 ? -6.283 23.639 -6.783 1.00 48.41 105 ASP A N 1
ATOM 850 C CA . ASP A 1 105 ? -6.402 24.987 -7.330 1.00 48.41 105 ASP A CA 1
ATOM 851 C C . ASP A 1 105 ? -5.479 25.096 -8.550 1.00 48.41 105 ASP A C 1
ATOM 853 O O . ASP A 1 105 ? -4.339 24.622 -8.530 1.00 48.41 105 ASP A O 1
ATOM 857 N N . ILE A 1 106 ? -5.975 25.690 -9.633 1.00 58.44 106 ILE A N 1
ATOM 858 C CA . ILE A 1 106 ? -5.198 25.870 -10.860 1.00 58.44 106 ILE A CA 1
ATOM 859 C C . ILE A 1 106 ? -3.904 26.647 -10.592 1.00 58.44 106 ILE A C 1
ATOM 861 O O . ILE A 1 106 ? -2.901 26.402 -11.261 1.00 58.44 106 ILE A O 1
ATOM 865 N N . ASP A 1 107 ? -3.911 27.513 -9.579 1.00 62.00 107 ASP A N 1
ATOM 866 C CA . ASP A 1 107 ? -2.743 28.285 -9.164 1.00 62.00 107 ASP A CA 1
ATOM 867 C C . ASP A 1 107 ? -1.685 27.421 -8.438 1.00 62.00 107 ASP A C 1
ATOM 869 O O . ASP A 1 107 ? -0.495 27.736 -8.484 1.00 62.00 107 ASP A O 1
ATOM 873 N N . ASP A 1 108 ? -2.090 26.291 -7.845 1.00 54.66 108 ASP A N 1
ATOM 874 C CA . ASP A 1 108 ? -1.215 25.335 -7.147 1.00 54.66 108 ASP A CA 1
ATOM 875 C C . ASP A 1 108 ? -0.864 24.104 -8.009 1.00 54.66 108 ASP A C 1
ATOM 877 O O . ASP A 1 108 ? 0.054 23.340 -7.689 1.00 54.66 108 ASP A O 1
ATOM 881 N N . ALA A 1 109 ? -1.559 23.904 -9.133 1.00 52.47 109 ALA A N 1
ATOM 882 C CA . ALA A 1 109 ? -1.362 22.770 -10.034 1.00 52.47 109 ALA A CA 1
ATOM 883 C C . ALA A 1 109 ? 0.079 22.687 -10.568 1.00 52.47 109 ALA A C 1
ATOM 885 O O . ALA A 1 109 ? 0.648 21.595 -10.652 1.00 52.47 109 ALA A O 1
ATOM 886 N N . ASP A 1 110 ? 0.710 23.829 -10.848 1.00 53.12 110 ASP A N 1
ATOM 887 C CA . ASP A 1 110 ? 2.111 23.894 -11.276 1.00 53.12 110 ASP A CA 1
ATOM 888 C C . ASP A 1 110 ? 3.083 23.408 -10.187 1.00 53.12 110 ASP A C 1
ATOM 890 O O . ASP A 1 110 ? 4.165 22.907 -10.495 1.00 53.12 110 ASP A O 1
ATOM 894 N N . GLU A 1 111 ? 2.734 23.522 -8.904 1.00 57.53 111 GLU A N 1
ATOM 895 C CA . GLU A 1 111 ? 3.579 23.022 -7.819 1.00 57.53 111 GLU A CA 1
ATOM 896 C C . GLU A 1 111 ? 3.466 21.502 -7.645 1.00 57.53 111 GLU A C 1
ATOM 898 O O . GLU A 1 111 ? 4.478 20.852 -7.367 1.00 57.53 111 GLU A O 1
ATOM 903 N N . TYR A 1 112 ? 2.271 20.944 -7.849 1.00 49.97 112 TYR A N 1
ATOM 904 C CA . TYR A 1 112 ? 1.995 19.518 -7.670 1.00 49.97 112 TYR A CA 1
ATOM 905 C C . TYR A 1 112 ? 2.328 18.664 -8.898 1.00 49.97 112 TYR A C 1
ATOM 907 O O . TYR A 1 112 ? 2.830 17.550 -8.746 1.00 49.97 112 TYR A O 1
ATOM 915 N N . PHE A 1 113 ? 2.067 19.165 -10.108 1.00 51.56 113 PHE A N 1
ATOM 916 C CA . PHE A 1 113 ? 2.176 18.379 -11.342 1.00 51.56 113 PHE A CA 1
ATOM 917 C C . PHE A 1 113 ? 3.435 18.664 -12.158 1.00 51.56 113 PHE A C 1
ATOM 919 O O . PHE A 1 113 ? 3.820 17.841 -12.995 1.00 51.56 113 PHE A O 1
ATOM 926 N N . ALA A 1 114 ? 4.119 19.791 -11.934 1.00 49.88 114 ALA A N 1
ATOM 927 C CA . ALA A 1 114 ? 5.385 20.020 -12.611 1.00 49.88 114 ALA A CA 1
ATOM 928 C C . ALA A 1 114 ? 6.464 19.126 -11.993 1.00 49.88 114 ALA A C 1
ATOM 930 O O . ALA A 1 114 ? 6.872 19.288 -10.840 1.00 49.88 114 ALA A O 1
ATOM 931 N N . SER A 1 115 ? 7.014 18.225 -12.803 1.00 51.41 115 SER A N 1
ATOM 932 C CA . SER A 1 115 ? 8.317 17.631 -12.530 1.00 51.41 115 SER A CA 1
ATOM 933 C C . SER A 1 115 ? 9.333 18.776 -12.494 1.00 51.41 115 SER A C 1
ATOM 935 O O . SER A 1 115 ? 9.798 19.246 -13.532 1.00 51.41 115 SER A O 1
ATOM 937 N N . LYS A 1 116 ? 9.644 19.289 -11.294 1.00 55.75 116 LYS A N 1
ATOM 938 C CA . LYS A 1 116 ? 10.660 20.333 -11.095 1.00 55.75 116 LYS A CA 1
ATOM 939 C C . LYS A 1 116 ? 12.034 19.737 -11.409 1.00 55.75 116 LYS A C 1
ATOM 941 O O . LYS A 1 116 ? 12.774 19.322 -10.521 1.00 55.75 116 LYS A O 1
ATOM 946 N N . VAL A 1 117 ? 12.365 19.670 -12.697 1.00 56.47 117 VAL A N 1
ATOM 947 C CA . VAL A 1 117 ? 13.702 19.351 -13.194 1.00 56.47 117 VAL A CA 1
ATOM 948 C C . VAL A 1 117 ? 14.615 20.461 -12.692 1.00 56.47 117 VAL A C 1
ATOM 950 O O . VAL A 1 117 ? 14.426 21.631 -13.036 1.00 56.47 117 VAL A O 1
ATOM 953 N N . LYS A 1 118 ? 15.579 20.122 -11.830 1.00 56.12 118 LYS A N 1
ATOM 954 C CA . LYS A 1 118 ? 16.520 21.118 -11.316 1.00 56.12 118 LYS A CA 1
ATOM 955 C C . LYS A 1 118 ? 17.262 21.770 -12.490 1.00 56.12 118 LYS A C 1
ATOM 957 O O . LYS A 1 118 ? 17.484 21.102 -13.500 1.00 56.12 118 LYS A O 1
ATOM 962 N N . PRO A 1 119 ? 17.709 23.033 -12.378 1.00 64.00 119 PRO A N 1
ATOM 963 C CA . PRO A 1 119 ? 18.428 23.710 -13.463 1.00 64.00 119 PRO A CA 1
ATOM 964 C C . PRO A 1 119 ? 19.629 22.908 -13.995 1.00 64.00 119 PRO A C 1
ATOM 966 O O . PRO A 1 119 ? 19.901 22.908 -15.189 1.00 64.00 119 PRO A O 1
ATOM 969 N N . GLU A 1 120 ? 20.299 22.160 -13.117 1.00 70.19 120 GLU A N 1
ATOM 970 C CA . GLU A 1 120 ? 21.408 21.243 -13.423 1.00 70.19 120 GLU A CA 1
ATOM 971 C C . GLU A 1 120 ? 21.019 19.978 -14.212 1.00 70.19 120 GLU A C 1
ATOM 973 O O . GLU A 1 120 ? 21.882 19.325 -14.790 1.00 70.19 120 GLU A O 1
ATOM 978 N N . GLN A 1 121 ? 19.731 19.633 -14.253 1.00 51.47 121 GLN A N 1
ATOM 979 C CA . GLN A 1 121 ? 19.172 18.501 -14.998 1.00 51.47 121 GLN A CA 1
ATOM 980 C C . GLN A 1 121 ? 18.592 18.927 -16.362 1.00 51.47 121 GLN A C 1
ATOM 982 O O . GLN A 1 121 ? 18.135 18.080 -17.133 1.00 51.47 121 GLN A O 1
ATOM 987 N N . MET A 1 122 ? 18.606 20.226 -16.685 1.00 62.84 122 MET A N 1
ATOM 988 C CA . MET A 1 122 ? 18.237 20.726 -18.010 1.00 62.84 122 MET A CA 1
ATOM 989 C C . MET A 1 122 ? 19.388 20.506 -19.002 1.00 62.84 122 MET A C 1
ATOM 991 O O . MET A 1 122 ? 20.559 20.666 -18.659 1.00 62.84 122 MET A O 1
ATOM 995 N N . ARG A 1 123 ? 19.070 20.147 -20.255 1.00 43.06 123 ARG A N 1
ATOM 996 C CA . ARG A 1 123 ? 20.089 19.996 -21.311 1.00 43.06 123 ARG A CA 1
ATOM 997 C C . ARG A 1 123 ? 20.877 21.312 -21.469 1.00 43.06 123 ARG A C 1
ATOM 999 O O . ARG A 1 123 ? 20.232 22.361 -21.553 1.00 43.06 123 ARG A O 1
ATOM 1006 N N . PRO A 1 124 ? 22.223 21.281 -21.545 1.00 63.19 124 PRO A N 1
ATOM 1007 C CA . PRO A 1 124 ? 23.008 22.487 -21.800 1.00 63.19 124 PRO A CA 1
ATOM 1008 C C . PRO A 1 124 ? 22.565 23.119 -23.126 1.00 63.19 124 PRO A C 1
ATOM 1010 O O . PRO A 1 124 ? 22.405 22.399 -24.114 1.00 63.19 124 PRO A O 1
ATOM 1013 N N . LYS A 1 125 ? 22.327 24.436 -23.124 1.00 58.84 125 LYS A N 1
ATOM 1014 C CA . LYS A 1 125 ? 22.072 25.214 -24.345 1.00 58.84 125 LYS A CA 1
ATOM 1015 C C . LYS A 1 125 ? 23.355 25.443 -25.131 1.00 58.84 125 LYS A C 1
ATOM 1017 O O . LYS A 1 125 ? 24.400 25.655 -24.477 1.00 58.84 125 LYS A O 1
#